Protein AF-A0A7S2AR08-F1 (afdb_monomer_lite)

Sequence (131 aa):
GQLHSLVRVGAITDAERIEFLEEQGAQWLRMDFHTVFDSDDYLVVHKPFDVRIDLGKAKSRLFPEEFTVADWLKAEHNFTTMRFCHNLDAGTSGLLLAARNRASANAARLAFVARKVRKEYLALCFGHVDE

Secondary structure (DSSP, 8-state):
-HHHHHHHTTSS-HHHHHHHHHHT-SGGGTS--EEEEE-SSEEEEEEPTT--SS-TTTT--SSTT---HHHHHHHHH--SS-EESS---TT--EEEEEESSHHHHHHHHHHHHTT----------SS----

Foldseek 3Di:
DVLVVCCVVVVDPPVVSVVVVVVCPLVVVVFPWDWPDDDLWKTKIFFGAQAAQACPPVNDDPDPNHDHVVNVCCVPPVQPDWQWLDDDDNRDTGITMTTSDPVSSVVSVVCVVVVVDDDDDDDDDPDDDDD

Radius of gyration: 17.18 Å; chains: 1; bounding box: 43×33×41 Å

Organism: NCBI:txid3111310

Structure (mmCIF, N/CA/C/O backbone):
data_AF-A0A7S2AR08-F1
#
_entry.id   AF-A0A7S2AR08-F1
#
loop_
_atom_site.group_PDB
_atom_site.id
_atom_site.type_symbol
_atom_site.label_atom_id
_atom_site.label_alt_id
_atom_site.label_comp_id
_atom_site.label_asym_id
_atom_site.label_entity_id
_atom_site.label_seq_id
_atom_site.pdbx_PDB_ins_code
_atom_site.Cartn_x
_atom_site.Cartn_y
_atom_site.Cartn_z
_atom_site.occupancy
_atom_site.B_iso_or_equiv
_atom_site.auth_seq_id
_atom_site.auth_comp_id
_atom_site.auth_asym_id
_atom_site.auth_atom_id
_atom_site.pdbx_PDB_model_num
ATOM 1 N N . GLY A 1 1 ? 11.642 -4.907 -8.923 1.00 58.19 1 GLY A N 1
ATOM 2 C CA . GLY A 1 1 ? 11.233 -3.774 -9.765 1.00 58.19 1 GLY A CA 1
ATOM 3 C C . GLY A 1 1 ? 11.519 -4.085 -11.214 1.00 58.19 1 GLY A C 1
ATOM 4 O O . GLY A 1 1 ? 12.370 -4.931 -11.495 1.00 58.19 1 GLY A O 1
ATOM 5 N N . GLN A 1 2 ? 10.815 -3.397 -12.103 1.00 54.88 2 GLN A N 1
ATOM 6 C CA . GLN A 1 2 ? 10.842 -3.592 -13.557 1.00 54.88 2 GLN A CA 1
ATOM 7 C C . GLN A 1 2 ? 12.258 -3.415 -14.156 1.00 54.88 2 GLN A C 1
ATOM 9 O O . GLN A 1 2 ? 12.665 -4.177 -15.032 1.00 54.88 2 GLN A O 1
ATOM 14 N N . LEU A 1 3 ? 13.073 -2.512 -13.595 1.00 64.69 3 LEU A N 1
ATOM 15 C CA . LEU A 1 3 ? 14.474 -2.298 -13.997 1.00 64.69 3 LEU A CA 1
ATOM 16 C C . LEU A 1 3 ? 15.402 -3.479 -13.661 1.00 64.69 3 LEU A C 1
ATOM 18 O O . LEU A 1 3 ? 16.284 -3.822 -14.439 1.00 64.69 3 LEU A O 1
ATOM 22 N N . HIS A 1 4 ? 15.186 -4.166 -12.535 1.00 66.94 4 HIS A N 1
ATOM 23 C CA . HIS A 1 4 ? 15.991 -5.342 -12.175 1.00 66.94 4 HIS A CA 1
ATOM 24 C C . HIS A 1 4 ? 15.733 -6.525 -13.123 1.00 66.94 4 HIS A C 1
ATOM 26 O O . HIS A 1 4 ? 16.644 -7.297 -13.421 1.00 66.94 4 HIS A O 1
ATOM 32 N N . SER A 1 5 ? 14.500 -6.681 -13.618 1.00 62.06 5 SER A N 1
ATOM 33 C CA . SER A 1 5 ? 14.211 -7.668 -14.666 1.00 62.06 5 SER A CA 1
ATOM 34 C C . SER A 1 5 ? 14.889 -7.325 -15.990 1.00 62.06 5 SER A C 1
ATOM 36 O O . SER A 1 5 ? 15.341 -8.246 -16.661 1.00 62.06 5 SER A O 1
ATOM 38 N N . LEU A 1 6 ? 15.020 -6.039 -16.333 1.00 63.84 6 LEU A N 1
ATOM 39 C CA . LEU A 1 6 ? 15.704 -5.593 -17.552 1.00 63.84 6 LEU A CA 1
ATOM 40 C C . LEU A 1 6 ? 17.215 -5.859 -17.499 1.00 63.84 6 LEU A C 1
ATOM 42 O O . LEU A 1 6 ? 17.774 -6.337 -18.482 1.00 63.84 6 LEU A O 1
ATOM 46 N N . VAL A 1 7 ? 17.846 -5.677 -16.333 1.00 80.06 7 VAL A N 1
ATOM 47 C CA . VAL A 1 7 ? 19.247 -6.086 -16.121 1.00 80.06 7 VAL A CA 1
ATOM 48 C C . VAL A 1 7 ? 19.412 -7.598 -16.287 1.00 80.06 7 VAL A C 1
ATOM 50 O O . VAL A 1 7 ? 20.325 -8.060 -16.966 1.00 80.06 7 VAL A O 1
ATOM 53 N N . ARG A 1 8 ? 18.499 -8.400 -15.721 1.00 81.81 8 ARG A N 1
ATOM 54 C CA . ARG A 1 8 ? 18.572 -9.870 -15.818 1.00 81.81 8 ARG A CA 1
ATOM 55 C C . ARG A 1 8 ? 18.489 -10.407 -17.243 1.00 81.81 8 ARG A C 1
ATOM 57 O O . ARG A 1 8 ? 19.045 -11.470 -17.500 1.00 81.81 8 ARG A O 1
ATOM 64 N N . VAL A 1 9 ? 17.780 -9.718 -18.133 1.00 84.94 9 VAL A N 1
ATOM 65 C CA . VAL A 1 9 ? 17.680 -10.103 -19.550 1.00 84.94 9 VAL A CA 1
ATOM 66 C C . VAL A 1 9 ? 18.730 -9.410 -20.423 1.00 84.94 9 VAL A C 1
ATOM 68 O O . VAL A 1 9 ? 18.697 -9.568 -21.638 1.00 84.94 9 VAL A O 1
ATOM 71 N N . GLY A 1 10 ? 19.652 -8.647 -19.824 1.00 85.50 10 GLY A N 1
ATOM 72 C CA . GLY A 1 10 ? 20.695 -7.912 -20.540 1.00 85.50 10 GLY A CA 1
ATOM 73 C C . GLY A 1 10 ? 20.169 -6.764 -21.403 1.00 85.50 10 GLY A C 1
ATOM 74 O O . GLY A 1 10 ? 20.875 -6.317 -22.299 1.00 85.50 10 GLY A O 1
ATOM 75 N N . ALA A 1 11 ? 18.937 -6.302 -21.162 1.00 82.31 11 ALA A N 1
ATOM 76 C CA . ALA A 1 11 ? 18.349 -5.181 -21.896 1.00 82.31 11 ALA A CA 1
ATOM 77 C C . ALA A 1 11 ? 18.946 -3.831 -21.475 1.00 82.31 11 ALA A C 1
ATOM 79 O O . ALA A 1 11 ? 18.927 -2.895 -22.265 1.00 82.31 11 ALA A O 1
ATOM 80 N N . ILE A 1 12 ? 19.450 -3.747 -20.242 1.00 83.44 12 ILE A N 1
ATOM 81 C CA . ILE A 1 12 ? 20.221 -2.622 -19.708 1.00 83.44 12 ILE A CA 1
ATOM 82 C C . ILE A 1 12 ? 21.332 -3.168 -18.807 1.00 83.44 12 ILE A C 1
ATOM 84 O O . ILE A 1 12 ? 21.210 -4.252 -18.231 1.00 83.44 12 ILE A O 1
ATOM 88 N N . THR A 1 13 ? 22.404 -2.410 -18.657 1.00 91.00 13 THR A N 1
ATOM 89 C CA . THR A 1 13 ? 23.489 -2.654 -17.708 1.00 91.00 13 THR A CA 1
ATOM 90 C C . THR A 1 13 ? 23.125 -2.151 -16.311 1.00 91.00 13 THR A C 1
ATOM 92 O O . THR A 1 13 ? 22.198 -1.360 -16.125 1.00 91.00 13 THR A O 1
ATOM 95 N N . ASP A 1 14 ? 23.874 -2.585 -15.295 1.00 82.19 14 ASP A N 1
ATOM 96 C CA . ASP A 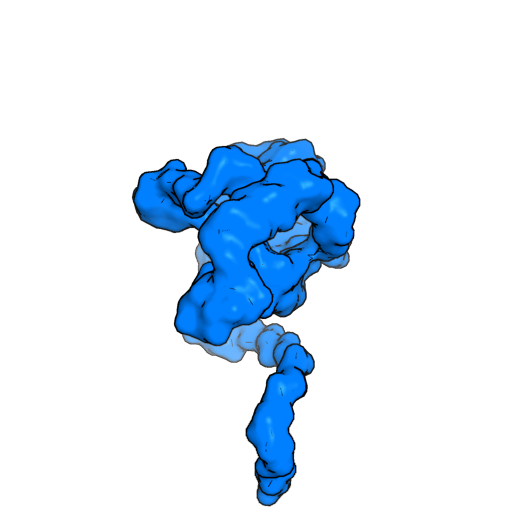1 14 ? 23.729 -2.029 -13.944 1.00 82.19 14 ASP A CA 1
ATOM 97 C C . ASP A 1 14 ? 24.082 -0.532 -13.890 1.00 82.19 14 ASP A C 1
ATOM 99 O O . ASP A 1 14 ? 23.474 0.201 -13.115 1.00 82.19 14 ASP A O 1
ATOM 103 N N . ALA A 1 15 ? 25.008 -0.067 -14.737 1.00 82.88 15 ALA A N 1
ATOM 104 C CA . ALA A 1 15 ? 25.364 1.347 -14.847 1.00 82.88 15 ALA A CA 1
ATOM 105 C C . ALA A 1 15 ? 24.211 2.173 -15.434 1.00 82.88 15 ALA A C 1
ATOM 107 O O . ALA A 1 15 ? 23.796 3.150 -14.821 1.00 82.88 15 ALA A O 1
ATOM 108 N N . GLU A 1 16 ? 23.619 1.722 -16.544 1.00 80.44 16 GLU A N 1
ATOM 109 C CA . GLU A 1 16 ? 22.438 2.363 -17.143 1.00 80.44 16 GLU A CA 1
ATOM 110 C C . GLU A 1 16 ? 21.236 2.325 -16.199 1.00 80.44 16 GLU A C 1
ATOM 112 O O . GLU A 1 16 ? 20.435 3.250 -16.179 1.00 80.44 16 GLU A O 1
ATOM 117 N N . ARG A 1 17 ? 21.101 1.277 -15.375 1.00 77.56 17 ARG A N 1
ATOM 118 C CA . ARG A 1 17 ? 20.077 1.230 -14.326 1.00 77.56 17 ARG A CA 1
ATOM 119 C C . ARG A 1 17 ? 20.308 2.300 -13.257 1.00 77.56 17 ARG A C 1
ATOM 121 O O . ARG A 1 17 ? 19.325 2.872 -12.795 1.00 77.56 17 ARG A O 1
ATOM 128 N N . ILE A 1 18 ? 21.550 2.518 -12.823 1.00 74.56 18 ILE A N 1
ATOM 129 C CA . ILE A 1 18 ? 21.895 3.564 -11.846 1.00 74.56 18 ILE A CA 1
ATOM 130 C C . ILE A 1 18 ? 21.625 4.943 -12.449 1.00 74.56 18 ILE A C 1
ATOM 132 O O . ILE A 1 18 ? 20.918 5.727 -11.830 1.00 74.56 18 ILE A O 1
ATOM 136 N N . GLU A 1 19 ? 22.077 5.185 -13.678 1.00 77.62 19 GLU A N 1
ATOM 137 C CA . GLU A 1 19 ? 21.822 6.425 -14.417 1.00 77.62 19 GLU A CA 1
ATOM 138 C C . GLU A 1 19 ? 20.316 6.681 -14.571 1.00 77.62 19 GLU A C 1
ATOM 140 O O . GLU A 1 19 ? 19.837 7.754 -14.219 1.00 77.62 19 GLU A O 1
ATOM 145 N N . PHE A 1 20 ? 19.527 5.662 -14.941 1.00 69.19 20 PHE A N 1
ATOM 146 C CA . PHE A 1 20 ? 18.066 5.770 -14.985 1.00 69.19 20 PHE A CA 1
ATOM 147 C C . PHE A 1 20 ? 17.480 6.172 -13.631 1.00 69.19 20 PHE A C 1
ATOM 149 O O . PHE A 1 20 ? 16.562 6.980 -13.579 1.00 69.19 20 PHE A O 1
ATOM 156 N N . LEU A 1 21 ? 17.962 5.586 -12.533 1.00 67.88 21 LEU A N 1
ATOM 157 C CA . LEU A 1 21 ? 17.466 5.891 -11.190 1.00 67.88 21 LEU A CA 1
ATOM 158 C C . LEU A 1 21 ? 17.828 7.321 -10.763 1.00 67.88 21 LEU A C 1
ATOM 160 O O . LEU A 1 21 ? 16.988 8.000 -10.176 1.00 67.88 21 LEU A O 1
ATOM 164 N N . GLU A 1 22 ? 19.032 7.786 -11.094 1.00 68.19 22 GLU A N 1
ATOM 165 C CA . GLU A 1 22 ? 19.509 9.143 -10.810 1.00 68.19 22 GLU A CA 1
ATOM 166 C C . GLU A 1 22 ? 18.763 10.200 -11.647 1.00 68.19 22 GLU A C 1
ATOM 168 O O . GLU A 1 22 ? 18.320 11.221 -11.114 1.00 68.19 22 GLU A O 1
ATOM 173 N N . GLU A 1 23 ? 18.537 9.936 -12.937 1.00 66.69 23 GLU A N 1
ATOM 174 C CA . GLU A 1 23 ? 17.817 10.829 -13.854 1.00 66.69 23 GLU A CA 1
ATOM 175 C C . GLU A 1 23 ? 16.322 10.970 -13.527 1.00 66.69 23 GLU A C 1
ATOM 177 O O . GLU A 1 23 ? 15.696 11.989 -13.839 1.00 66.69 23 GLU A O 1
ATOM 182 N N . GLN A 1 24 ? 15.712 9.963 -12.894 1.00 59.38 24 GLN A N 1
ATOM 183 C CA . GLN A 1 24 ? 14.278 9.987 -12.582 1.00 59.38 24 GLN A CA 1
ATOM 184 C C . GLN A 1 24 ? 13.918 11.011 -11.489 1.00 59.38 24 GLN A C 1
ATOM 186 O O . GLN A 1 24 ? 12.735 11.349 -11.362 1.00 59.38 24 GLN A O 1
ATOM 191 N N . GLY A 1 25 ? 14.897 11.563 -10.755 1.00 58.66 25 GLY A N 1
ATOM 192 C CA . GLY A 1 25 ? 14.670 12.567 -9.709 1.00 58.66 25 GLY A CA 1
ATOM 193 C C . GLY A 1 25 ? 13.631 12.104 -8.682 1.00 58.66 25 GLY A C 1
ATOM 194 O O . GLY A 1 25 ? 13.442 10.908 -8.481 1.00 58.66 25 GLY A O 1
ATOM 195 N N . ALA A 1 26 ? 12.919 13.029 -8.027 1.00 57.81 26 ALA A N 1
ATOM 196 C CA . ALA A 1 26 ? 11.788 12.712 -7.145 1.00 57.81 26 ALA A CA 1
ATOM 197 C C . ALA A 1 26 ? 10.620 12.097 -7.948 1.00 57.81 26 ALA A C 1
ATOM 199 O O . ALA A 1 26 ? 9.608 12.741 -8.208 1.00 57.81 26 ALA A O 1
ATOM 200 N N . GLN A 1 27 ? 10.777 10.839 -8.357 1.00 59.47 27 GLN A N 1
ATOM 201 C CA . GLN A 1 27 ? 9.902 10.081 -9.248 1.00 59.47 27 GLN A CA 1
ATOM 202 C C . GLN A 1 27 ? 8.451 10.061 -8.750 1.00 59.47 27 GLN A C 1
ATOM 204 O O . GLN A 1 27 ? 7.513 10.059 -9.542 1.00 59.47 27 GLN A O 1
ATOM 209 N N . TRP A 1 28 ? 8.256 10.144 -7.432 1.00 53.62 28 TRP A N 1
ATOM 210 C CA . TRP A 1 28 ? 6.946 10.253 -6.798 1.00 53.62 28 TRP A CA 1
ATOM 211 C C . TRP A 1 28 ? 6.171 11.531 -7.166 1.00 53.62 28 TRP A C 1
ATOM 213 O O . TRP A 1 28 ? 4.948 11.473 -7.176 1.00 53.62 28 TRP A O 1
ATOM 223 N N . LEU A 1 29 ? 6.828 12.641 -7.538 1.00 54.53 29 LEU A N 1
ATOM 224 C CA . LEU A 1 29 ? 6.152 13.851 -8.045 1.00 54.53 29 LEU A CA 1
ATOM 225 C C . LEU A 1 29 ? 5.470 13.617 -9.401 1.00 54.53 29 LEU A C 1
ATOM 227 O O . LEU A 1 29 ? 4.571 14.365 -9.772 1.00 54.53 29 LEU A O 1
ATOM 231 N N . ARG A 1 30 ? 5.914 12.605 -10.159 1.00 64.38 30 ARG A N 1
ATOM 232 C CA . ARG A 1 30 ? 5.316 12.207 -11.445 1.00 64.38 30 ARG A CA 1
ATOM 233 C C . ARG A 1 30 ? 4.320 11.057 -11.306 1.00 64.38 30 ARG A C 1
ATOM 235 O O . ARG A 1 30 ? 3.596 10.767 -12.253 1.00 64.38 30 ARG A O 1
ATOM 242 N N . MET A 1 31 ? 4.318 10.374 -10.165 1.00 76.62 31 MET A N 1
ATOM 243 C CA . MET A 1 31 ? 3.421 9.258 -9.908 1.00 76.62 31 MET A CA 1
ATOM 244 C C . MET A 1 31 ? 2.032 9.786 -9.549 1.00 76.62 31 MET A C 1
ATOM 246 O O . MET A 1 31 ? 1.905 10.679 -8.715 1.00 76.62 31 MET A O 1
ATOM 250 N N . ASP A 1 32 ? 0.992 9.201 -10.139 1.00 85.19 32 ASP A N 1
ATOM 251 C CA . ASP A 1 32 ? -0.405 9.572 -9.882 1.00 85.19 32 ASP A CA 1
ATOM 252 C C . ASP A 1 32 ? -0.902 9.025 -8.532 1.00 85.19 32 ASP A C 1
ATOM 254 O O . ASP A 1 32 ? -1.733 8.113 -8.446 1.00 85.19 32 ASP A O 1
ATOM 258 N N . PHE A 1 33 ? -0.319 9.551 -7.457 1.00 89.69 33 PHE A N 1
ATOM 259 C CA . PHE A 1 33 ? -0.856 9.415 -6.118 1.00 89.69 33 PHE A CA 1
ATOM 260 C C . PHE A 1 33 ? -1.947 10.450 -5.900 1.00 89.69 33 PHE A C 1
ATOM 262 O O . PHE A 1 33 ? -1.704 11.653 -5.979 1.00 89.69 33 PHE A O 1
ATOM 269 N N . HIS A 1 34 ? -3.125 9.988 -5.509 1.00 92.62 34 HIS A N 1
ATOM 270 C CA . HIS A 1 34 ? -4.160 10.873 -5.008 1.00 92.62 34 HIS A CA 1
ATOM 271 C C . HIS A 1 34 ? -5.081 10.140 -4.039 1.00 92.62 34 HIS A C 1
ATOM 273 O O . HIS A 1 34 ? -5.213 8.910 -4.043 1.00 92.62 34 HIS A O 1
ATOM 279 N N . THR A 1 35 ? -5.733 10.920 -3.186 1.00 94.94 35 THR A N 1
ATOM 280 C CA . THR A 1 35 ? -6.792 10.420 -2.320 1.00 94.94 35 THR A CA 1
ATOM 281 C C . THR A 1 35 ? -8.072 10.272 -3.130 1.00 94.94 35 THR A C 1
ATOM 283 O O . THR A 1 35 ? -8.526 11.220 -3.761 1.00 94.94 35 THR A O 1
ATOM 286 N N . VAL A 1 36 ? -8.665 9.082 -3.087 1.00 97.62 36 VAL A N 1
ATOM 287 C CA . VAL A 1 36 ? -9.948 8.775 -3.735 1.00 97.62 36 VAL A CA 1
ATOM 288 C C . VAL A 1 36 ? -11.110 8.978 -2.764 1.00 97.62 36 VAL A C 1
ATOM 290 O O . VAL A 1 36 ? -12.200 9.376 -3.163 1.00 97.62 36 VAL A O 1
ATOM 293 N N . PHE A 1 37 ? -10.885 8.707 -1.478 1.00 96.69 37 PHE A N 1
ATOM 294 C CA . PHE A 1 37 ? -11.880 8.885 -0.426 1.00 96.69 37 PHE A CA 1
ATOM 295 C C . PHE A 1 37 ? -11.195 9.196 0.901 1.00 96.69 37 PHE A C 1
ATOM 297 O O . PHE A 1 37 ? -10.198 8.553 1.228 1.00 96.69 37 PHE A O 1
ATOM 304 N N . ASP A 1 38 ? -11.756 10.128 1.667 1.00 94.69 38 ASP A N 1
ATOM 305 C CA . ASP A 1 38 ? -11.260 10.517 2.985 1.00 94.69 38 ASP A CA 1
ATOM 306 C C . ASP A 1 38 ? -12.418 10.733 3.965 1.00 94.69 38 ASP A C 1
ATOM 308 O O . ASP A 1 38 ? -13.350 11.488 3.686 1.00 94.69 38 ASP A O 1
ATOM 312 N N . SER A 1 39 ? -12.363 10.058 5.109 1.00 93.88 39 SER A N 1
ATOM 313 C CA . SER A 1 39 ? -13.277 10.240 6.233 1.00 93.88 39 SER A CA 1
ATOM 314 C C . SER A 1 39 ? -12.540 10.123 7.565 1.00 93.88 39 SER A C 1
ATOM 316 O O . SER A 1 39 ? -11.358 9.784 7.608 1.00 93.88 39 SER A O 1
ATOM 318 N N . ASP A 1 40 ? -13.256 10.321 8.674 1.00 92.88 40 ASP A N 1
ATOM 319 C CA . ASP A 1 40 ? -12.716 10.178 10.036 1.00 92.88 40 ASP A CA 1
ATOM 320 C C . ASP A 1 40 ? -12.198 8.762 10.353 1.00 92.88 40 ASP A C 1
ATOM 322 O O . ASP A 1 40 ? -11.338 8.574 11.220 1.00 92.88 40 ASP A O 1
ATOM 326 N N . ASP A 1 41 ? -12.679 7.754 9.623 1.00 94.56 41 ASP A N 1
ATOM 327 C CA . ASP A 1 41 ? -12.357 6.348 9.858 1.00 94.56 41 ASP A CA 1
ATOM 328 C C . ASP A 1 41 ? -11.392 5.759 8.833 1.00 94.56 41 ASP A C 1
ATOM 330 O O . ASP A 1 41 ? -10.521 4.952 9.189 1.00 94.56 41 ASP A O 1
ATOM 334 N N . TYR A 1 42 ? -11.549 6.143 7.568 1.00 95.19 42 TYR A N 1
ATOM 335 C CA . TYR A 1 42 ? -10.904 5.490 6.439 1.00 95.19 42 TYR A CA 1
ATOM 336 C C . TYR A 1 42 ? -10.333 6.494 5.451 1.00 95.19 42 TYR A C 1
ATOM 338 O O . TYR A 1 42 ? -10.877 7.569 5.236 1.00 95.19 42 TYR A O 1
ATOM 346 N N . LEU A 1 43 ? -9.262 6.069 4.795 1.00 95.19 43 LEU A N 1
ATOM 347 C CA . LEU A 1 43 ? -8.642 6.764 3.684 1.00 95.19 43 LEU A CA 1
ATOM 348 C C . LEU A 1 43 ? -8.416 5.751 2.559 1.00 95.19 43 LEU A C 1
ATOM 350 O O . LEU A 1 43 ? -7.878 4.666 2.797 1.00 95.19 43 LEU A O 1
ATOM 354 N N . VAL A 1 44 ? -8.831 6.091 1.343 1.00 96.62 44 VAL A N 1
ATOM 355 C CA . VAL A 1 44 ? -8.575 5.292 0.142 1.00 96.62 44 VAL A CA 1
ATOM 356 C C . VAL A 1 44 ? -7.604 6.053 -0.738 1.00 96.62 44 VAL A C 1
ATOM 358 O O . VAL A 1 44 ? -7.885 7.174 -1.161 1.00 96.62 44 VAL A O 1
ATOM 361 N N . VAL A 1 45 ? -6.473 5.422 -1.028 1.00 95.50 45 VAL A N 1
ATOM 362 C CA . VAL A 1 45 ? -5.425 5.974 -1.887 1.00 95.50 45 VAL A CA 1
ATOM 363 C C . VAL A 1 45 ? -5.459 5.278 -3.235 1.00 95.50 45 VAL A C 1
ATOM 365 O O . VAL A 1 45 ? -5.549 4.050 -3.294 1.00 95.50 45 VAL A O 1
ATOM 368 N N . HIS A 1 46 ? -5.328 6.046 -4.311 1.00 96.81 46 HIS A N 1
ATOM 369 C CA . HIS A 1 46 ? -4.925 5.501 -5.595 1.00 96.81 46 HIS A CA 1
ATOM 370 C C . HIS A 1 46 ? -3.417 5.226 -5.559 1.00 96.81 46 HIS A C 1
ATOM 372 O O . HIS A 1 46 ? -2.600 6.143 -5.624 1.00 96.81 46 HIS A O 1
ATOM 378 N N . LYS A 1 47 ? -3.040 3.956 -5.369 1.00 95.75 47 LYS A N 1
ATOM 379 C CA . LYS A 1 47 ? -1.647 3.509 -5.361 1.00 95.75 47 LYS A CA 1
ATOM 380 C C . LYS A 1 47 ? -1.138 3.372 -6.804 1.00 95.75 47 LYS A C 1
ATOM 382 O O . LYS A 1 47 ? -1.697 2.567 -7.550 1.00 95.75 47 LYS A O 1
ATOM 387 N N . PRO A 1 48 ? -0.036 4.029 -7.188 1.00 93.19 48 PRO A N 1
ATOM 388 C CA . PRO A 1 48 ? 0.625 3.801 -8.472 1.00 93.19 48 PRO A CA 1
ATOM 389 C C . PRO A 1 48 ? 1.251 2.402 -8.584 1.00 93.19 48 PRO A C 1
ATOM 391 O O . PRO A 1 48 ? 1.454 1.694 -7.587 1.00 93.19 48 PRO A O 1
ATOM 394 N N . PHE A 1 49 ? 1.572 1.990 -9.810 1.00 90.56 49 PHE A N 1
ATOM 395 C CA . PHE A 1 49 ? 2.337 0.765 -10.054 1.00 90.56 49 PHE A CA 1
ATOM 396 C C . PHE A 1 49 ? 3.814 0.955 -9.661 1.00 90.56 49 PHE A C 1
ATOM 398 O O . PHE A 1 49 ? 4.300 2.074 -9.554 1.00 90.56 49 PHE A O 1
ATOM 405 N N . ASP A 1 50 ? 4.512 -0.154 -9.424 1.00 89.62 50 ASP A N 1
ATOM 406 C CA . ASP A 1 50 ? 5.917 -0.228 -8.978 1.00 89.62 50 ASP A CA 1
ATOM 407 C C . ASP A 1 50 ? 6.237 0.516 -7.663 1.00 89.62 50 ASP A C 1
ATOM 409 O O . ASP A 1 50 ? 7.385 0.837 -7.372 1.00 89.62 50 ASP A O 1
ATOM 413 N N . VAL A 1 51 ? 5.231 0.729 -6.808 1.00 91.00 51 VAL A N 1
ATOM 414 C CA . VAL A 1 51 ? 5.387 1.343 -5.477 1.00 91.00 51 VAL A CA 1
ATOM 415 C C . VAL A 1 51 ? 5.056 0.327 -4.386 1.00 91.00 51 VAL A C 1
ATOM 417 O O . VAL A 1 51 ? 3.953 -0.238 -4.359 1.00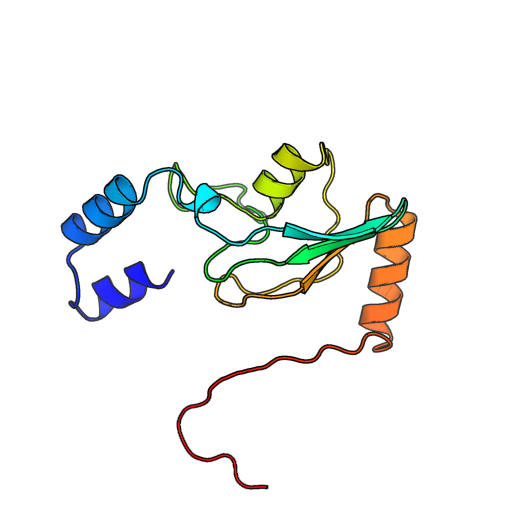 91.00 51 VAL A O 1
ATOM 420 N N . ARG A 1 52 ? 5.983 0.126 -3.437 1.00 93.19 52 ARG A N 1
ATOM 421 C CA . ARG A 1 52 ? 5.717 -0.631 -2.203 1.00 93.19 52 ARG A CA 1
ATOM 422 C C . ARG A 1 52 ? 4.778 0.135 -1.273 1.00 93.19 52 ARG A C 1
ATOM 424 O O . ARG A 1 52 ? 4.845 1.353 -1.142 1.00 93.19 52 ARG A O 1
ATOM 431 N N . ILE A 1 53 ? 3.926 -0.602 -0.567 1.00 94.50 53 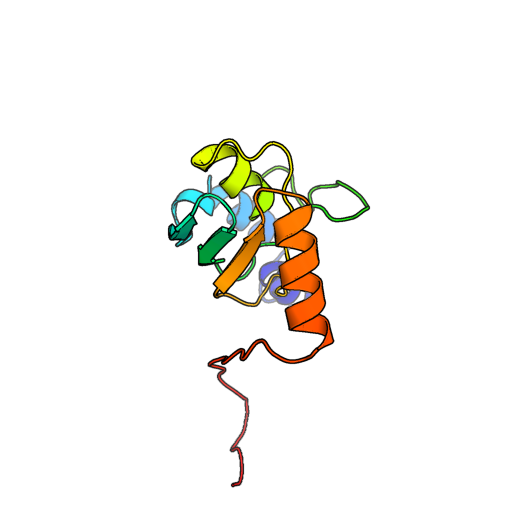ILE A N 1
ATOM 432 C CA . ILE A 1 53 ? 3.015 -0.013 0.420 1.00 94.50 53 ILE A CA 1
ATOM 433 C C . ILE A 1 53 ? 3.795 0.581 1.597 1.00 94.50 53 ILE A C 1
ATOM 435 O O . ILE A 1 53 ? 3.551 1.718 1.988 1.00 94.50 53 ILE A O 1
ATOM 439 N N . ASP A 1 54 ? 4.744 -0.181 2.134 1.00 93.38 54 ASP A N 1
ATOM 440 C CA . ASP A 1 54 ? 5.619 0.205 3.235 1.00 93.38 54 ASP A CA 1
ATOM 441 C C . ASP A 1 54 ? 6.984 -0.506 3.132 1.00 93.38 54 ASP A C 1
ATOM 443 O O . ASP A 1 54 ? 7.248 -1.283 2.208 1.00 93.38 54 ASP A O 1
ATOM 447 N N . LEU A 1 55 ? 7.873 -0.239 4.094 1.00 90.81 55 LEU A N 1
ATOM 448 C CA . LEU A 1 55 ? 9.201 -0.861 4.164 1.00 90.81 55 LEU A CA 1
ATOM 449 C C . LEU A 1 55 ? 9.179 -2.299 4.720 1.00 90.81 55 LEU A C 1
ATOM 451 O O . LEU A 1 55 ? 10.230 -2.937 4.838 1.00 90.81 55 LEU A O 1
ATOM 455 N N . GLY A 1 56 ? 8.005 -2.829 5.066 1.00 83.25 56 GLY A N 1
ATOM 456 C CA . GLY A 1 56 ? 7.836 -4.138 5.681 1.00 83.25 56 GLY A CA 1
ATOM 457 C C . GLY A 1 56 ? 8.610 -4.309 6.994 1.00 83.25 56 GLY A C 1
ATOM 458 O O . GLY A 1 56 ? 8.963 -3.355 7.690 1.00 83.25 56 GLY A O 1
ATOM 459 N N . LYS A 1 57 ? 8.893 -5.569 7.351 1.00 79.56 57 LYS A N 1
ATOM 460 C CA . LYS A 1 57 ? 9.559 -5.925 8.620 1.00 79.56 57 LYS A CA 1
ATOM 461 C C . LYS A 1 57 ? 11.030 -5.516 8.684 1.00 79.56 57 LYS A C 1
ATOM 463 O O . LYS A 1 57 ? 11.504 -5.172 9.760 1.00 79.56 57 LYS A O 1
ATOM 468 N N . ALA A 1 58 ? 11.735 -5.570 7.554 1.00 76.81 58 ALA A N 1
ATOM 469 C CA . ALA A 1 58 ? 13.152 -5.218 7.487 1.00 76.81 58 ALA A CA 1
ATOM 470 C C . ALA A 1 58 ? 13.386 -3.713 7.687 1.00 76.81 58 ALA A C 1
ATOM 472 O O . ALA A 1 58 ? 14.491 -3.316 8.041 1.00 76.81 58 ALA A O 1
ATOM 473 N N . LYS A 1 59 ? 12.345 -2.885 7.479 1.00 83.06 59 LYS A N 1
ATOM 474 C CA . LYS A 1 59 ? 12.386 -1.416 7.572 1.00 83.06 59 LYS A CA 1
ATOM 475 C C . LYS A 1 59 ? 13.511 -0.774 6.751 1.00 83.06 59 LYS A C 1
ATOM 477 O O . LYS A 1 59 ? 13.899 0.358 7.019 1.00 83.06 59 LYS A O 1
ATOM 482 N N . SER A 1 60 ? 14.020 -1.488 5.753 1.00 87.94 60 SER A N 1
ATOM 483 C CA . SER A 1 60 ? 15.060 -1.018 4.854 1.00 87.94 60 SER A CA 1
ATOM 484 C C . SER A 1 60 ? 14.448 -0.573 3.534 1.00 87.94 60 SER A C 1
ATOM 486 O O . SER A 1 60 ? 13.512 -1.194 3.004 1.00 87.94 60 SER A O 1
ATOM 488 N N . ARG A 1 61 ? 14.992 0.525 3.007 1.00 85.88 61 ARG A N 1
ATOM 489 C CA . ARG A 1 61 ? 14.741 0.923 1.629 1.00 85.88 61 ARG A CA 1
ATOM 490 C C . ARG A 1 61 ? 15.549 0.031 0.685 1.00 85.88 61 ARG A C 1
ATOM 492 O O . ARG A 1 61 ? 16.640 -0.413 1.041 1.00 85.88 61 ARG A O 1
ATOM 499 N N . LEU A 1 62 ? 15.005 -0.256 -0.492 1.00 82.69 62 LEU A N 1
ATOM 500 C CA . LEU A 1 62 ? 15.697 -1.007 -1.543 1.00 82.69 62 LEU A CA 1
ATOM 501 C C . LEU A 1 62 ? 16.776 -0.158 -2.232 1.00 82.69 62 LEU A C 1
ATOM 503 O O . LEU A 1 62 ? 17.739 -0.710 -2.758 1.00 82.69 62 LEU A O 1
ATOM 507 N N . PHE A 1 63 ? 16.601 1.162 -2.223 1.00 81.31 63 PHE A N 1
ATOM 508 C CA . PHE A 1 63 ? 17.524 2.182 -2.718 1.00 81.31 63 PHE A CA 1
ATOM 509 C C . PHE A 1 63 ? 17.264 3.499 -1.956 1.00 81.31 63 PHE A C 1
ATOM 511 O O . PHE A 1 63 ? 16.177 3.644 -1.385 1.00 81.31 63 PHE A O 1
ATOM 518 N N . PRO A 1 64 ? 18.231 4.430 -1.871 1.00 77.69 64 PRO A N 1
ATOM 519 C CA . PRO A 1 64 ? 18.133 5.592 -0.980 1.00 77.69 64 PRO A CA 1
ATOM 520 C C . PRO A 1 64 ? 16.886 6.466 -1.202 1.00 77.69 64 PRO A C 1
ATOM 522 O O . PRO A 1 64 ? 16.295 6.947 -0.235 1.00 77.69 64 PRO A O 1
ATOM 525 N N . GLU A 1 65 ? 16.446 6.598 -2.451 1.00 78.69 65 GLU A N 1
ATOM 526 C CA . GLU A 1 65 ? 15.346 7.459 -2.900 1.00 78.69 65 GLU A CA 1
ATOM 527 C C . GLU A 1 65 ? 13.984 6.752 -2.913 1.00 78.69 65 GLU A C 1
ATOM 529 O O . GLU A 1 65 ? 12.985 7.342 -3.329 1.00 78.69 65 GLU A O 1
ATOM 534 N N . GLU A 1 66 ? 13.913 5.485 -2.492 1.00 84.69 66 GLU A N 1
ATOM 535 C CA . GLU A 1 66 ? 12.666 4.727 -2.543 1.00 84.69 66 GLU A CA 1
ATOM 536 C C . GLU A 1 66 ? 11.559 5.453 -1.783 1.00 84.69 66 GLU A C 1
ATOM 538 O O . GLU A 1 66 ? 11.724 5.797 -0.613 1.00 84.69 66 GLU A O 1
ATOM 543 N N . PHE A 1 67 ? 10.403 5.603 -2.422 1.00 87.44 67 PHE A N 1
ATOM 544 C CA . PHE A 1 67 ? 9.228 6.235 -1.845 1.00 87.44 67 PHE A CA 1
ATOM 545 C C . PHE A 1 67 ? 8.065 5.246 -1.804 1.00 87.44 67 PHE A C 1
ATOM 547 O O . PHE A 1 67 ? 7.756 4.580 -2.793 1.00 87.44 67 PHE A O 1
ATOM 554 N N . THR A 1 68 ? 7.432 5.123 -0.642 1.00 92.31 68 THR A N 1
ATOM 555 C CA . THR A 1 68 ? 6.340 4.173 -0.400 1.00 92.31 68 THR A CA 1
ATOM 556 C C . THR A 1 68 ? 5.003 4.886 -0.226 1.00 92.31 68 THR A C 1
ATOM 558 O O . THR A 1 68 ? 4.953 6.085 0.044 1.00 92.31 68 THR A O 1
ATOM 561 N N . VAL A 1 69 ? 3.894 4.142 -0.298 1.00 93.19 69 VAL A N 1
ATOM 562 C CA . VAL A 1 69 ? 2.568 4.699 0.046 1.00 93.19 69 VAL A CA 1
ATOM 563 C C . VAL A 1 69 ? 2.555 5.237 1.476 1.00 93.19 69 VAL A C 1
ATOM 565 O O . VAL A 1 69 ? 1.961 6.270 1.761 1.00 93.19 69 VAL A O 1
ATOM 568 N N . ALA A 1 70 ? 3.241 4.539 2.376 1.00 92.75 70 ALA A N 1
ATOM 569 C CA . ALA A 1 70 ? 3.489 4.950 3.744 1.00 92.75 70 ALA A CA 1
ATOM 570 C C . ALA A 1 70 ? 4.165 6.332 3.845 1.00 92.75 70 ALA A C 1
ATOM 572 O O . ALA A 1 70 ? 3.738 7.152 4.659 1.00 92.75 70 ALA A O 1
ATOM 573 N N . ASP A 1 71 ? 5.187 6.597 3.026 1.00 91.06 71 ASP A N 1
ATOM 574 C CA . ASP A 1 71 ? 5.866 7.898 2.988 1.00 91.06 71 ASP A CA 1
ATOM 575 C C . ASP A 1 71 ? 4.923 8.996 2.468 1.00 91.06 71 ASP A C 1
ATOM 577 O O . ASP A 1 71 ? 4.823 10.056 3.086 1.00 91.06 71 ASP A O 1
ATOM 581 N N . TRP A 1 72 ? 4.168 8.708 1.400 1.00 91.00 72 TRP A N 1
ATOM 582 C CA . TRP A 1 72 ? 3.178 9.628 0.828 1.00 91.00 72 TRP A CA 1
ATOM 583 C C . TRP A 1 72 ? 2.088 10.015 1.830 1.00 91.00 72 TRP A C 1
ATOM 585 O O . TRP A 1 72 ? 1.833 11.191 2.063 1.00 91.00 72 TRP A O 1
ATOM 595 N N . LEU A 1 73 ? 1.493 9.027 2.500 1.00 90.06 73 LEU A N 1
ATOM 596 C CA . LEU A 1 73 ? 0.462 9.249 3.514 1.00 90.06 73 LEU A CA 1
ATOM 597 C C . LEU A 1 73 ? 0.963 10.072 4.699 1.00 90.06 73 LEU A C 1
ATOM 599 O O . LEU A 1 73 ? 0.221 10.876 5.266 1.00 90.06 73 LEU A O 1
ATOM 603 N N . LYS A 1 74 ? 2.218 9.865 5.098 1.00 89.06 74 LYS A N 1
ATOM 604 C CA . LYS A 1 74 ? 2.832 10.651 6.163 1.00 89.06 74 LYS A CA 1
ATOM 605 C C . LYS A 1 74 ? 3.032 12.107 5.734 1.00 89.06 74 LYS A C 1
ATOM 607 O O . LYS A 1 74 ? 2.795 12.990 6.553 1.00 89.06 74 LYS A O 1
ATOM 612 N N . ALA A 1 75 ? 3.452 12.338 4.490 1.00 87.94 75 ALA A N 1
ATOM 613 C CA . ALA A 1 75 ? 3.671 13.673 3.941 1.00 87.94 75 ALA A CA 1
ATOM 614 C C . ALA A 1 75 ? 2.357 14.451 3.751 1.00 87.94 75 ALA A C 1
ATOM 616 O O . ALA A 1 75 ? 2.244 15.571 4.238 1.00 87.94 75 ALA A O 1
ATOM 617 N N . GLU A 1 76 ? 1.355 13.836 3.119 1.00 86.88 76 GLU A N 1
ATOM 618 C CA . GLU A 1 76 ? 0.114 14.514 2.714 1.00 86.88 76 GLU A CA 1
ATOM 619 C C . GLU A 1 76 ? -0.950 14.566 3.819 1.00 86.88 76 GLU A C 1
ATOM 621 O O . GLU A 1 76 ? -1.718 15.520 3.906 1.00 86.88 76 GLU A O 1
ATOM 626 N N . HIS A 1 77 ? -1.010 13.551 4.689 1.00 82.50 77 HIS A N 1
ATOM 627 C CA . HIS A 1 77 ? -2.115 13.387 5.648 1.00 82.50 77 HIS A CA 1
ATOM 628 C C . HIS A 1 77 ? -1.677 13.407 7.114 1.00 82.50 77 HIS A C 1
ATOM 630 O O . HIS A 1 77 ? -2.490 13.138 8.001 1.00 82.50 77 HIS A O 1
ATOM 636 N N . ASN A 1 78 ? -0.391 13.671 7.387 1.00 77.00 78 ASN A N 1
ATOM 637 C CA . ASN A 1 78 ? 0.219 13.591 8.721 1.00 77.00 78 ASN A CA 1
ATOM 638 C C . ASN A 1 78 ? -0.137 12.283 9.464 1.00 77.00 78 ASN A C 1
ATOM 640 O O . ASN A 1 78 ? -0.332 12.250 10.684 1.00 77.00 78 ASN A O 1
ATOM 644 N N . PHE A 1 79 ? -0.265 11.177 8.722 1.00 74.44 79 PHE A N 1
ATOM 645 C CA . PHE A 1 79 ? -0.573 9.873 9.299 1.00 74.44 79 PHE A CA 1
ATOM 646 C C . PHE A 1 79 ? 0.636 9.364 10.085 1.00 74.44 79 PHE A C 1
ATOM 648 O O . PHE A 1 79 ? 1.621 8.889 9.524 1.00 74.44 79 PHE A O 1
ATOM 655 N N . THR A 1 80 ? 0.558 9.436 11.411 1.00 68.62 80 THR A N 1
ATOM 656 C CA . THR A 1 80 ? 1.642 8.981 12.295 1.00 68.62 80 THR A CA 1
ATOM 657 C C . THR A 1 80 ? 1.657 7.465 12.476 1.00 68.62 80 THR A C 1
ATOM 659 O O . THR A 1 80 ? 2.697 6.883 12.770 1.00 68.62 80 THR A O 1
ATOM 662 N N . THR A 1 81 ? 0.505 6.807 12.314 1.00 76.69 81 THR A N 1
ATOM 663 C CA . THR A 1 81 ? 0.377 5.347 12.380 1.00 76.69 81 THR A CA 1
ATOM 664 C C . THR A 1 81 ? -0.512 4.850 11.252 1.00 76.69 81 THR A C 1
ATOM 666 O O . THR A 1 81 ? -1.737 4.958 11.320 1.00 76.69 81 THR A O 1
ATOM 669 N N . MET A 1 82 ? 0.100 4.260 10.231 1.00 79.19 82 MET A N 1
ATOM 670 C CA . MET A 1 82 ? -0.624 3.661 9.116 1.00 79.19 82 MET A CA 1
ATOM 671 C C . MET A 1 82 ? -1.183 2.299 9.519 1.00 79.19 82 MET A C 1
ATOM 673 O O . MET A 1 82 ? -0.493 1.469 10.115 1.00 79.19 82 MET A O 1
ATOM 677 N N . ARG A 1 83 ? -2.450 2.060 9.182 1.00 91.94 83 ARG A N 1
ATOM 678 C CA . ARG A 1 83 ? -3.106 0.758 9.335 1.00 91.94 83 ARG A CA 1
ATOM 679 C C . ARG A 1 83 ? -3.685 0.355 7.992 1.00 91.94 83 ARG A C 1
ATOM 681 O O . ARG A 1 83 ? -4.872 0.548 7.748 1.00 91.94 83 ARG A O 1
ATOM 688 N N . PHE A 1 84 ? -2.831 -0.156 7.111 1.00 95.19 84 PHE A N 1
ATOM 689 C CA . PHE A 1 84 ? -3.279 -0.718 5.841 1.00 95.19 84 PHE A CA 1
ATOM 690 C C . PHE A 1 84 ? -4.206 -1.905 6.112 1.00 95.19 84 PHE A C 1
ATOM 692 O O . PHE A 1 84 ? -3.862 -2.826 6.855 1.00 95.19 84 PHE A O 1
ATOM 699 N N . CYS A 1 85 ? -5.411 -1.849 5.553 1.00 96.31 85 CYS A N 1
ATOM 700 C CA . CYS A 1 85 ? -6.455 -2.842 5.795 1.00 96.31 85 CYS A CA 1
ATOM 701 C C . CYS A 1 85 ? -6.307 -4.077 4.894 1.00 96.31 85 CYS A C 1
ATOM 703 O O . CYS A 1 85 ? -6.876 -5.128 5.185 1.00 96.31 85 CYS A O 1
ATOM 705 N N . HIS A 1 86 ? -5.551 -3.949 3.805 1.00 95.56 86 HIS A N 1
ATOM 706 C CA . HIS A 1 86 ? -5.156 -5.015 2.891 1.00 95.56 86 HIS A CA 1
ATOM 707 C C . HIS A 1 86 ? -3.864 -4.615 2.170 1.00 95.56 86 HIS A C 1
ATOM 709 O O . HIS A 1 86 ? -3.419 -3.474 2.282 1.00 95.56 86 HIS A O 1
ATOM 715 N N . ASN A 1 87 ? -3.298 -5.545 1.400 1.00 94.81 87 ASN A N 1
ATOM 716 C CA . ASN A 1 87 ? -2.115 -5.292 0.588 1.00 94.81 87 ASN A CA 1
ATOM 717 C C . ASN A 1 87 ? -2.466 -5.227 -0.907 1.00 94.81 87 ASN A C 1
ATOM 719 O O . ASN A 1 87 ? -3.467 -5.796 -1.349 1.00 94.81 87 ASN A O 1
ATOM 723 N N . LEU A 1 88 ? -1.607 -4.545 -1.658 1.00 95.56 88 LEU A N 1
ATOM 724 C CA . LEU A 1 88 ? -1.436 -4.627 -3.103 1.00 95.56 88 LEU A CA 1
ATOM 725 C C . LEU A 1 88 ? 0.041 -4.922 -3.375 1.00 95.56 88 LEU A C 1
ATOM 727 O O . LEU A 1 88 ? 0.912 -4.382 -2.688 1.00 95.56 88 LEU A O 1
ATOM 731 N N . ASP A 1 89 ? 0.328 -5.745 -4.377 1.00 94.56 89 ASP A N 1
ATOM 732 C CA . ASP A 1 89 ? 1.711 -5.987 -4.779 1.00 94.56 89 ASP A CA 1
ATOM 733 C C . ASP A 1 89 ? 2.355 -4.700 -5.307 1.00 94.56 89 ASP A C 1
ATOM 735 O O . ASP A 1 89 ? 1.671 -3.794 -5.792 1.00 94.56 89 ASP A O 1
ATOM 739 N N . ALA A 1 90 ? 3.687 -4.619 -5.241 1.00 91.00 90 ALA A N 1
ATOM 740 C CA . ALA A 1 90 ? 4.415 -3.431 -5.690 1.00 91.00 90 ALA A CA 1
ATOM 741 C C . ALA A 1 90 ? 4.052 -3.066 -7.139 1.00 91.00 90 ALA A C 1
ATOM 743 O O . ALA A 1 90 ? 3.681 -1.928 -7.409 1.00 91.00 90 ALA A O 1
ATOM 744 N N . GLY A 1 91 ? 4.039 -4.056 -8.038 1.00 90.38 91 GLY A N 1
ATOM 745 C CA . GLY A 1 91 ? 3.688 -3.886 -9.452 1.00 90.38 91 GLY A CA 1
ATOM 746 C C . GLY A 1 91 ? 2.197 -3.678 -9.748 1.00 90.38 91 GLY A C 1
ATOM 747 O O . GLY A 1 91 ? 1.851 -3.450 -10.898 1.00 90.38 91 GLY A O 1
ATOM 748 N N . THR A 1 92 ? 1.310 -3.751 -8.752 1.00 94.69 92 THR A N 1
ATOM 749 C CA . THR A 1 92 ? -0.139 -3.556 -8.942 1.00 94.69 92 THR A CA 1
ATOM 750 C C . THR A 1 92 ? -0.517 -2.118 -8.615 1.00 94.69 92 THR A C 1
ATOM 752 O O . THR A 1 92 ? -0.257 -1.680 -7.500 1.00 94.69 92 THR A O 1
ATOM 755 N N . SER A 1 93 ? -1.145 -1.384 -9.532 1.00 95.50 93 SER A N 1
ATOM 756 C CA . SER A 1 93 ? -1.788 -0.103 -9.214 1.00 95.50 93 SER A CA 1
ATOM 757 C C . SER A 1 93 ? -3.214 -0.300 -8.683 1.00 95.50 93 SER A C 1
ATOM 759 O O . SER A 1 93 ? -3.793 -1.381 -8.797 1.00 95.50 93 SER A O 1
ATOM 761 N N . GLY A 1 94 ? -3.793 0.747 -8.098 1.00 97.00 94 GLY A N 1
ATOM 762 C CA . GLY A 1 94 ? -5.214 0.807 -7.764 1.00 97.00 94 GLY A CA 1
ATOM 763 C C . GLY A 1 94 ? -5.501 1.153 -6.308 1.00 97.00 94 GLY A C 1
ATOM 764 O O . GLY A 1 94 ? -4.663 1.686 -5.585 1.00 97.00 94 GLY A O 1
ATOM 765 N N . LEU A 1 95 ? -6.732 0.873 -5.885 1.00 97.75 95 LEU A N 1
ATOM 766 C CA . LEU A 1 95 ? -7.272 1.350 -4.614 1.00 97.75 95 LEU A CA 1
ATOM 767 C C . LEU A 1 95 ? -6.674 0.599 -3.418 1.00 97.75 95 LEU A C 1
ATOM 769 O O . LEU A 1 95 ? -6.797 -0.623 -3.314 1.00 97.75 95 LEU A O 1
ATOM 773 N N . LEU A 1 96 ? -6.079 1.345 -2.488 1.00 97.50 96 LEU A N 1
ATOM 774 C CA . LEU A 1 96 ? -5.559 0.841 -1.222 1.00 97.50 96 LEU A CA 1
ATOM 775 C C . LEU A 1 96 ? -6.284 1.498 -0.045 1.00 97.50 96 LEU A C 1
ATOM 777 O O . LEU A 1 96 ? -6.251 2.718 0.112 1.00 97.50 96 LEU A O 1
ATOM 781 N N . LEU A 1 97 ? -6.906 0.682 0.804 1.00 97.50 97 LEU A N 1
ATOM 782 C CA . LEU A 1 97 ? -7.604 1.134 2.003 1.00 97.50 97 LEU A CA 1
ATOM 783 C C . LEU A 1 97 ? -6.659 1.187 3.210 1.00 97.50 97 LEU A C 1
ATOM 785 O O . LEU A 1 97 ? -6.071 0.173 3.605 1.00 97.50 97 LEU A O 1
ATOM 789 N N . ALA A 1 98 ? -6.605 2.346 3.858 1.00 95.75 98 ALA A N 1
ATOM 790 C CA . ALA A 1 98 ? -6.006 2.550 5.169 1.00 95.75 98 ALA A CA 1
ATOM 791 C C . ALA A 1 98 ? -7.074 2.974 6.189 1.00 95.75 98 ALA A C 1
ATOM 793 O O . ALA A 1 98 ? -8.026 3.681 5.865 1.00 95.75 98 ALA A O 1
ATOM 794 N N . ALA A 1 99 ? -6.913 2.550 7.440 1.00 95.75 99 ALA A N 1
ATOM 795 C CA . ALA A 1 99 ? -7.741 2.991 8.558 1.00 95.75 99 ALA A CA 1
ATOM 796 C C . ALA A 1 99 ? -6.999 4.016 9.427 1.00 95.75 99 ALA A C 1
ATOM 798 O O . ALA A 1 99 ? -5.819 3.841 9.748 1.00 95.75 99 ALA A O 1
ATOM 799 N N . ARG A 1 100 ? -7.712 5.052 9.879 1.00 91.88 100 ARG A N 1
ATOM 800 C CA . ARG A 1 100 ? -7.180 6.093 10.777 1.00 91.88 100 ARG A CA 1
ATOM 801 C C . ARG A 1 100 ? -6.973 5.582 12.200 1.00 91.88 100 ARG A C 1
ATOM 803 O O . ARG A 1 100 ? -6.029 5.974 12.885 1.00 91.88 100 ARG A O 1
ATOM 810 N N . ASN A 1 101 ? -7.811 4.646 12.644 1.00 92.81 101 ASN A N 1
ATOM 811 C CA . ASN A 1 101 ? -7.814 4.158 14.021 1.00 92.81 101 ASN A CA 1
ATOM 812 C C . ASN A 1 101 ? -7.906 2.619 14.115 1.00 92.81 101 ASN A C 1
ATOM 814 O O . ASN A 1 101 ? -8.123 1.908 13.131 1.00 92.81 101 ASN A O 1
ATOM 818 N N . ARG A 1 102 ? -7.677 2.079 15.322 1.00 94.69 102 ARG A N 1
ATOM 819 C CA . ARG A 1 102 ? -7.655 0.624 15.572 1.00 94.69 102 ARG A CA 1
ATOM 820 C C . ARG A 1 102 ? -9.032 -0.025 15.400 1.00 94.69 102 ARG A C 1
ATOM 822 O O . ARG A 1 102 ? -9.086 -1.179 14.979 1.00 94.69 102 ARG A O 1
ATOM 829 N N . ALA A 1 103 ? -10.109 0.682 15.740 1.00 96.31 103 ALA A N 1
ATOM 830 C CA . ALA A 1 103 ? -11.465 0.158 15.625 1.00 96.31 103 ALA A CA 1
ATOM 831 C C . ALA A 1 103 ? -11.827 -0.057 14.149 1.00 96.31 103 ALA A C 1
ATOM 833 O O . ALA A 1 103 ? -12.198 -1.168 13.770 1.00 96.31 103 ALA A O 1
ATOM 834 N N . SER A 1 104 ? -11.583 0.947 13.307 1.00 96.56 104 SER A N 1
ATOM 835 C CA . SER A 1 104 ? -11.849 0.909 11.864 1.00 96.56 104 SER A CA 1
ATOM 836 C C . SER A 1 104 ? -10.936 -0.094 11.152 1.00 96.56 104 SER A C 1
ATOM 838 O O . SER A 1 104 ? -11.394 -0.873 10.319 1.00 96.56 104 SER A O 1
ATOM 840 N N . ALA A 1 105 ? -9.670 -0.215 11.573 1.00 97.00 105 ALA A N 1
ATOM 841 C CA . ALA A 1 105 ? -8.780 -1.268 11.074 1.00 97.00 105 ALA A CA 1
ATOM 842 C C . ALA A 1 105 ? -9.315 -2.680 11.381 1.00 97.0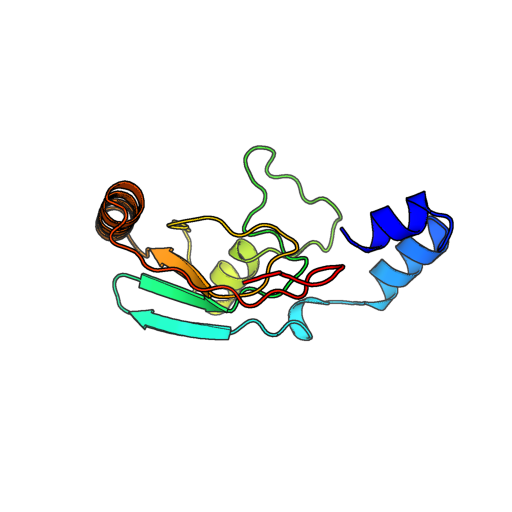0 105 ALA A C 1
ATOM 844 O O . ALA A 1 105 ? -9.272 -3.570 10.530 1.00 97.00 105 ALA A O 1
ATOM 845 N N . ASN A 1 106 ? -9.843 -2.899 12.591 1.00 97.75 106 ASN A N 1
ATOM 846 C CA . ASN A 1 106 ? -10.426 -4.184 12.968 1.00 97.75 106 ASN A CA 1
ATOM 847 C C . ASN A 1 106 ? -11.738 -4.462 12.218 1.00 97.75 10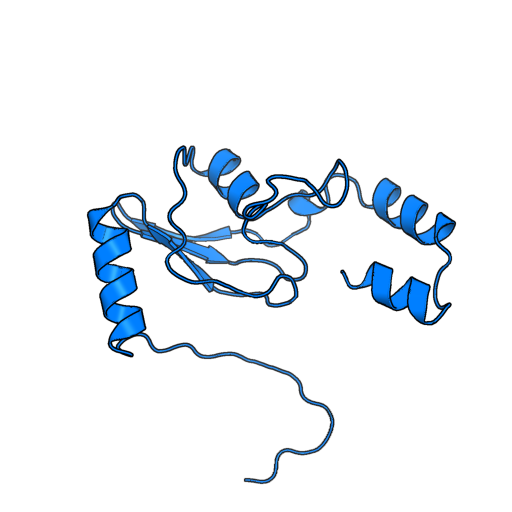6 ASN A C 1
ATOM 849 O O . ASN A 1 106 ? -11.941 -5.581 11.752 1.00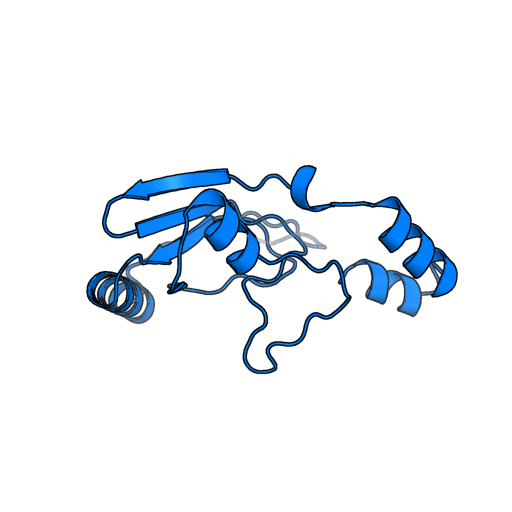 97.75 106 ASN A O 1
ATOM 853 N N . ALA A 1 107 ? -12.600 -3.456 12.057 1.00 98.12 107 ALA A N 1
ATOM 854 C CA . ALA A 1 107 ? -13.836 -3.576 11.288 1.00 98.12 107 ALA A CA 1
ATOM 855 C C . ALA A 1 107 ? -13.554 -3.945 9.822 1.00 98.12 107 ALA A C 1
ATOM 857 O O . ALA A 1 107 ? -14.113 -4.922 9.316 1.00 98.12 107 ALA A O 1
ATOM 858 N N . ALA A 1 108 ? -12.618 -3.247 9.170 1.00 98.00 108 ALA A N 1
ATOM 859 C CA . ALA A 1 108 ? -12.185 -3.576 7.816 1.00 98.00 108 ALA A CA 1
ATOM 860 C C . ALA A 1 108 ? -11.594 -4.990 7.738 1.00 98.00 108 ALA A C 1
ATOM 862 O O . ALA A 1 108 ? -12.007 -5.777 6.888 1.00 98.00 108 ALA A O 1
ATOM 863 N N . ARG A 1 109 ? -10.697 -5.366 8.664 1.00 97.25 109 ARG A N 1
ATOM 864 C CA . ARG A 1 109 ? -10.143 -6.730 8.737 1.00 97.25 109 ARG A CA 1
ATOM 865 C C . ARG A 1 109 ? -11.248 -7.786 8.796 1.00 97.25 109 ARG A C 1
ATOM 867 O O . ARG A 1 109 ? -11.180 -8.773 8.067 1.00 97.25 109 ARG A O 1
ATOM 874 N N . LEU A 1 110 ? -12.250 -7.599 9.655 1.00 98.19 110 LEU A N 1
ATOM 875 C CA . LEU A 1 110 ? -13.374 -8.529 9.778 1.00 98.19 110 LEU A CA 1
ATOM 876 C C . LEU A 1 110 ? -14.174 -8.621 8.472 1.00 98.19 110 LEU A C 1
ATOM 878 O O . LEU A 1 110 ? -14.537 -9.725 8.071 1.00 98.19 110 LEU A O 1
ATOM 882 N N . ALA A 1 111 ? -14.394 -7.505 7.775 1.00 98.38 111 ALA A N 1
ATOM 883 C CA . ALA A 1 111 ? -15.059 -7.500 6.473 1.00 98.38 111 ALA A CA 1
ATOM 884 C C . ALA A 1 111 ? -14.253 -8.240 5.387 1.00 98.38 111 ALA A C 1
ATOM 886 O O . ALA A 1 111 ? -14.835 -9.022 4.631 1.00 98.38 111 ALA A O 1
ATOM 887 N N . PHE A 1 112 ? -12.926 -8.057 5.337 1.00 97.62 112 PHE A N 1
ATOM 888 C CA . PHE A 1 112 ? -12.040 -8.798 4.429 1.00 97.62 112 PHE A CA 1
ATOM 889 C C . PHE A 1 112 ? -12.054 -10.303 4.723 1.00 97.62 112 PHE A C 1
ATOM 891 O O . PHE A 1 112 ? -12.234 -11.104 3.806 1.00 97.62 112 PHE A O 1
ATOM 898 N N . VAL A 1 113 ? -11.921 -10.697 5.996 1.00 97.44 113 VAL A N 1
ATOM 899 C CA . VAL A 1 113 ? -11.940 -12.111 6.420 1.00 97.44 113 VAL A CA 1
ATOM 900 C C . VAL A 1 113 ? -13.291 -12.763 6.123 1.00 97.44 113 VAL A C 1
ATOM 902 O O . VAL A 1 113 ? -13.337 -13.886 5.627 1.00 97.44 113 VAL A O 1
ATOM 905 N N . ALA A 1 114 ? -14.391 -12.049 6.365 1.00 98.06 114 ALA A N 1
ATOM 906 C CA . ALA A 1 114 ? -15.742 -12.522 6.079 1.00 98.06 114 ALA A CA 1
ATOM 907 C C . ALA A 1 114 ? -16.111 -12.477 4.582 1.00 98.06 114 ALA A C 1
ATOM 909 O O . ALA A 1 114 ? -17.262 -12.746 4.248 1.00 98.06 114 ALA A O 1
ATOM 910 N N . ARG A 1 115 ? -15.174 -12.119 3.687 1.00 97.19 115 ARG A N 1
ATOM 911 C CA . ARG A 1 115 ? -15.387 -11.984 2.232 1.00 97.19 115 ARG A CA 1
ATOM 912 C C . ARG A 1 115 ? -16.555 -11.056 1.861 1.00 97.19 115 ARG A C 1
ATOM 914 O O . ARG A 1 115 ? -17.213 -11.254 0.848 1.00 97.19 115 ARG A O 1
ATOM 921 N N . LYS A 1 116 ? -16.799 -10.022 2.673 1.00 98.12 116 LYS A N 1
ATOM 922 C CA . LYS A 1 116 ? -17.828 -8.996 2.416 1.00 98.12 116 LYS A CA 1
ATOM 923 C C . LYS A 1 116 ? -17.337 -7.867 1.507 1.00 98.12 116 LYS A C 1
ATOM 925 O O . LYS A 1 116 ? -18.134 -7.051 1.060 1.00 98.12 116 LYS A O 1
ATOM 930 N N . VAL A 1 117 ? -16.029 -7.800 1.259 1.00 97.81 117 VAL A N 1
ATOM 931 C CA . VAL A 1 117 ? -15.407 -6.800 0.386 1.00 97.81 117 VAL A CA 1
ATOM 932 C C . VAL A 1 117 ? -15.324 -7.353 -1.035 1.00 97.81 117 VAL A C 1
ATOM 934 O O . VAL A 1 117 ? -14.665 -8.369 -1.261 1.00 97.81 117 VAL A O 1
ATOM 937 N N . ARG A 1 118 ? -15.946 -6.662 -1.994 1.00 97.94 118 ARG A N 1
ATOM 938 C CA . ARG A 1 118 ? -15.782 -6.927 -3.429 1.00 97.94 118 ARG A CA 1
ATOM 939 C C . ARG A 1 118 ? -14.586 -6.133 -3.952 1.00 97.94 118 ARG A C 1
ATOM 941 O O . ARG A 1 118 ? -14.486 -4.939 -3.692 1.00 97.94 118 ARG A O 1
ATOM 948 N N . LYS A 1 119 ? -13.690 -6.801 -4.677 1.00 96.62 119 LYS A N 1
ATOM 949 C CA . LYS A 1 119 ? -12.544 -6.185 -5.356 1.00 96.62 119 LYS A CA 1
ATOM 950 C C . LYS A 1 119 ? -12.606 -6.564 -6.825 1.00 96.62 119 LYS A C 1
ATOM 952 O O . LYS A 1 119 ? -12.744 -7.745 -7.130 1.00 96.62 119 LYS A O 1
ATOM 957 N N . GLU A 1 120 ? -12.490 -5.577 -7.694 1.00 97.75 120 GLU A N 1
ATOM 958 C CA . GLU A 1 120 ? -12.497 -5.750 -9.143 1.00 97.75 120 GLU A CA 1
ATOM 959 C C . GLU A 1 120 ? -11.173 -5.215 -9.681 1.00 97.75 120 GLU A C 1
ATOM 961 O O . GLU A 1 120 ? -10.712 -4.154 -9.259 1.00 97.75 120 GLU A O 1
ATOM 966 N N . TYR A 1 121 ? -10.540 -5.988 -10.560 1.00 96.19 121 TYR A N 1
ATOM 967 C CA . TYR A 1 121 ? -9.248 -5.667 -11.151 1.00 96.19 121 TYR A CA 1
ATOM 968 C C . TYR A 1 121 ? -9.375 -5.739 -12.664 1.00 96.19 121 TYR A C 1
ATOM 970 O O . TYR A 1 121 ? -9.955 -6.685 -13.193 1.00 96.19 121 TYR A O 1
ATOM 978 N N . LEU A 1 122 ? -8.793 -4.756 -13.343 1.00 96.00 122 LEU A N 1
ATOM 979 C CA . LEU A 1 122 ? -8.574 -4.810 -14.779 1.00 96.00 122 LEU A CA 1
ATOM 980 C C . LEU A 1 122 ? -7.133 -5.257 -15.024 1.00 96.00 122 LEU A C 1
ATOM 982 O O . LEU A 1 122 ? -6.201 -4.670 -14.475 1.00 96.00 122 LEU A O 1
ATOM 986 N N . ALA A 1 123 ? -6.958 -6.296 -15.835 1.00 93.56 123 ALA A N 1
ATOM 987 C CA . ALA A 1 123 ? -5.653 -6.838 -16.180 1.00 93.56 123 ALA A CA 1
ATOM 988 C C . ALA A 1 123 ? -5.594 -7.183 -17.669 1.00 93.56 123 ALA A C 1
ATOM 990 O O . ALA A 1 123 ? -6.600 -7.560 -18.270 1.00 93.56 123 ALA A O 1
ATOM 991 N N . LEU A 1 124 ? -4.398 -7.069 -18.244 1.00 93.00 124 LEU A N 1
ATOM 992 C CA . LEU A 1 124 ? -4.083 -7.585 -19.571 1.00 93.00 124 LEU A CA 1
ATOM 993 C C . LEU A 1 124 ? -3.315 -8.895 -19.409 1.00 93.00 124 LEU A C 1
ATOM 995 O O . LEU A 1 124 ? -2.313 -8.947 -18.693 1.00 93.00 124 LEU A O 1
ATOM 999 N N . CYS A 1 125 ? -3.792 -9.939 -20.078 1.00 93.12 125 CYS A N 1
ATOM 1000 C CA . CYS A 1 125 ? -3.227 -11.280 -20.006 1.00 93.12 125 CYS A CA 1
ATOM 1001 C C . CYS A 1 125 ? -2.613 -11.673 -21.351 1.00 93.12 125 CYS A C 1
ATOM 1003 O O . CYS A 1 125 ? -3.059 -11.226 -22.406 1.00 93.12 125 CYS A O 1
ATOM 1005 N N . PHE A 1 126 ? -1.592 -12.527 -21.309 1.00 94.69 126 PHE A N 1
ATOM 1006 C CA . PHE A 1 126 ? -1.058 -13.151 -22.513 1.00 94.69 126 PHE A CA 1
ATOM 1007 C C . PHE A 1 126 ? -1.953 -14.320 -22.945 1.00 94.69 126 PHE A C 1
ATOM 1009 O O . PHE A 1 126 ? -2.311 -15.155 -22.116 1.00 94.69 126 PHE A O 1
ATOM 1016 N N . GLY A 1 127 ? -2.257 -14.398 -24.242 1.00 94.25 127 GLY A N 1
ATOM 1017 C CA . GLY A 1 127 ? -3.146 -15.410 -24.816 1.00 94.25 127 GLY A CA 1
ATOM 1018 C C . GLY A 1 127 ? -4.603 -14.955 -24.887 1.00 94.25 127 GLY A C 1
ATOM 1019 O O . GLY A 1 127 ? -4.912 -13.780 -24.697 1.00 94.25 127 GLY A O 1
ATOM 1020 N N . HIS A 1 128 ? -5.495 -15.892 -25.201 1.00 92.94 128 HIS A N 1
ATOM 1021 C CA . HIS A 1 128 ? -6.937 -15.661 -25.246 1.00 92.94 128 HIS A CA 1
ATOM 1022 C C . HIS A 1 128 ? -7.585 -16.367 -24.058 1.00 92.94 128 HIS A C 1
ATOM 1024 O O . HIS A 1 128 ? -7.258 -17.516 -23.766 1.00 92.94 128 HIS A O 1
ATOM 1030 N N . VAL A 1 129 ? -8.456 -15.653 -23.350 1.00 89.50 129 VAL A N 1
ATOM 1031 C CA . VAL A 1 129 ? -9.279 -16.240 -22.294 1.00 89.50 129 VAL A CA 1
ATOM 1032 C C . VAL A 1 129 ? -10.500 -16.830 -22.981 1.00 89.50 129 VAL A C 1
ATOM 1034 O O . VAL A 1 129 ? -11.278 -16.081 -23.568 1.00 89.50 129 VAL A O 1
ATOM 1037 N N . ASP A 1 130 ? -10.628 -18.151 -22.945 1.00 84.88 130 ASP A N 1
ATOM 1038 C CA . ASP A 1 130 ? -11.852 -18.823 -23.372 1.00 84.88 130 ASP A CA 1
ATOM 1039 C C . ASP A 1 130 ? -12.946 -18.597 -22.312 1.00 84.88 130 ASP A C 1
ATOM 1041 O O . ASP A 1 130 ? -12.648 -18.560 -21.112 1.00 84.88 130 ASP A O 1
ATOM 1045 N N . GLU A 1 131 ? -14.188 -18.406 -22.761 1.00 67.56 131 GLU A N 1
ATOM 1046 C CA . GLU A 1 131 ? -15.373 -18.243 -21.898 1.00 67.56 131 GLU A CA 1
ATOM 1047 C C . GLU A 1 131 ? -15.844 -19.559 -21.262 1.00 67.56 131 GLU A C 1
ATOM 1049 O O . GLU A 1 131 ? -15.814 -20.612 -21.944 1.00 67.56 131 GLU A O 1
#

pLDDT: mean 86.6, std 11.9, range [53.62, 98.38]

InterPro domains:
  IPR006145 Pseudouridine synthase, RsuA/RluA-like [PF00849] (41-126)
  IPR020103 Pseudouridine synthase, catalytic domain superfamily [SSF55120] (29-130)
  IPR050188 RluA Pseudouridine Synthase [PTHR21600] (28-127)